Protein AF-A0A346RVE8-F1 (afdb_monomer_lite)

Structure (mmCIF, N/CA/C/O backbone):
data_AF-A0A346RVE8-F1
#
_entry.id   AF-A0A346RVE8-F1
#
loop_
_atom_site.group_PDB
_atom_site.id
_atom_site.type_symbol
_atom_site.label_atom_id
_atom_site.label_alt_id
_atom_site.label_comp_id
_atom_site.label_asym_id
_atom_site.label_entity_id
_atom_site.label_seq_id
_atom_site.pdbx_PDB_ins_code
_atom_site.Cartn_x
_atom_site.Cartn_y
_atom_site.Cartn_z
_atom_site.occupancy
_atom_site.B_iso_or_equiv
_atom_site.auth_seq_id
_atom_site.auth_comp_id
_atom_site.auth_asym_id
_atom_site.auth_atom_id
_atom_site.pdbx_PDB_model_num
ATOM 1 N N . ILE A 1 1 ? -4.222 9.830 6.815 1.00 96.38 1 ILE A N 1
ATOM 2 C CA . ILE A 1 1 ? -3.039 10.549 6.263 1.00 96.38 1 ILE A CA 1
ATOM 3 C C . ILE A 1 1 ? -2.411 9.680 5.184 1.00 96.38 1 ILE A C 1
ATOM 5 O O . ILE A 1 1 ? -2.270 8.483 5.413 1.00 96.38 1 ILE A O 1
ATOM 9 N N . VAL A 1 2 ? -2.040 10.264 4.042 1.00 97.62 2 VAL A N 1
ATOM 10 C CA . VAL A 1 2 ? -1.324 9.573 2.958 1.00 97.62 2 VAL A CA 1
ATOM 11 C C . VAL A 1 2 ? 0.039 10.237 2.779 1.00 97.62 2 VAL A C 1
ATOM 13 O O . VAL A 1 2 ? 0.111 11.430 2.497 1.00 97.62 2 VAL A O 1
ATOM 16 N N . GLY A 1 3 ? 1.104 9.477 3.016 1.00 97.69 3 GLY A N 1
ATOM 17 C CA . GLY A 1 3 ? 2.486 9.940 2.959 1.00 97.69 3 GLY A CA 1
ATOM 18 C C . GLY A 1 3 ? 3.046 10.019 1.541 1.00 97.69 3 GLY A C 1
ATOM 19 O O . GLY A 1 3 ? 2.399 9.641 0.561 1.00 97.69 3 GLY A O 1
ATOM 20 N N . GLU A 1 4 ? 4.276 10.511 1.430 1.00 98.00 4 GLU A N 1
ATOM 21 C CA . GLU A 1 4 ? 4.933 10.764 0.146 1.00 98.00 4 GLU A CA 1
ATOM 22 C C . GLU A 1 4 ? 5.102 9.498 -0.705 1.00 98.00 4 GLU A C 1
ATOM 24 O O . GLU A 1 4 ? 5.371 8.412 -0.195 1.00 98.00 4 GLU A O 1
ATOM 29 N N . ARG A 1 5 ? 4.951 9.637 -2.028 1.00 97.81 5 ARG A N 1
ATOM 30 C CA . ARG A 1 5 ? 5.123 8.541 -3.004 1.00 97.81 5 ARG A CA 1
ATOM 31 C C . ARG A 1 5 ? 4.244 7.309 -2.733 1.00 97.81 5 ARG A C 1
ATOM 33 O O . ARG A 1 5 ? 4.528 6.218 -3.223 1.00 97.81 5 ARG A O 1
ATOM 40 N N . SER A 1 6 ? 3.169 7.469 -1.960 1.00 97.44 6 SER A N 1
ATOM 41 C CA . SER A 1 6 ? 2.174 6.419 -1.742 1.00 97.44 6 SER A CA 1
ATOM 42 C C . SER A 1 6 ? 1.542 5.990 -3.062 1.00 97.44 6 SER A C 1
ATOM 44 O O . SER A 1 6 ? 1.093 6.826 -3.845 1.00 97.44 6 SER A O 1
ATOM 46 N N . ARG A 1 7 ? 1.453 4.676 -3.277 1.00 97.31 7 ARG A N 1
ATOM 47 C CA . ARG A 1 7 ? 0.735 4.074 -4.402 1.00 97.31 7 ARG A CA 1
ATOM 48 C C . ARG A 1 7 ? -0.503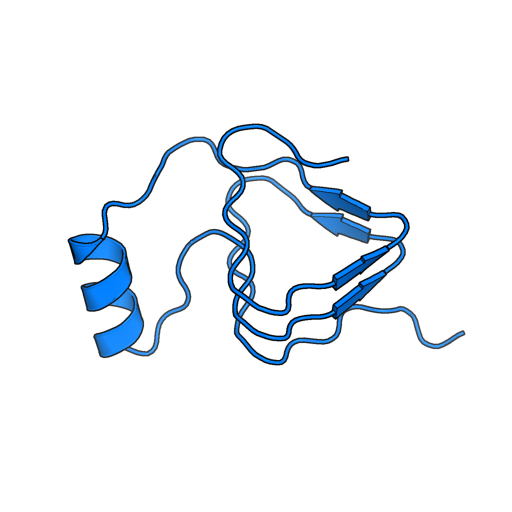 3.345 -3.891 1.00 97.31 7 ARG A C 1
ATOM 50 O O . ARG A 1 7 ? -0.397 2.454 -3.050 1.00 97.31 7 ARG A O 1
ATOM 57 N N . LEU A 1 8 ? -1.660 3.729 -4.413 1.00 97.69 8 LEU A N 1
ATOM 58 C CA . LEU A 1 8 ? -2.972 3.171 -4.091 1.00 97.69 8 LEU A CA 1
ATOM 59 C C . LEU A 1 8 ? -3.625 2.779 -5.417 1.00 97.69 8 LEU A C 1
ATOM 61 O O . LEU A 1 8 ? -3.711 3.611 -6.318 1.00 97.69 8 LEU A O 1
ATOM 65 N N . ASP A 1 9 ? -4.017 1.518 -5.567 1.00 97.56 9 ASP A N 1
ATOM 66 C CA . ASP A 1 9 ? -4.719 1.053 -6.766 1.00 97.56 9 ASP A CA 1
ATOM 67 C C . ASP A 1 9 ? -6.234 1.323 -6.659 1.00 97.56 9 ASP A C 1
ATOM 69 O O . ASP A 1 9 ? -6.741 1.804 -5.641 1.00 97.56 9 ASP A O 1
ATOM 73 N N . TYR A 1 10 ? -6.975 1.027 -7.725 1.00 97.94 10 TYR A N 1
ATOM 74 C CA . TYR A 1 10 ? -8.413 1.280 -7.774 1.00 97.9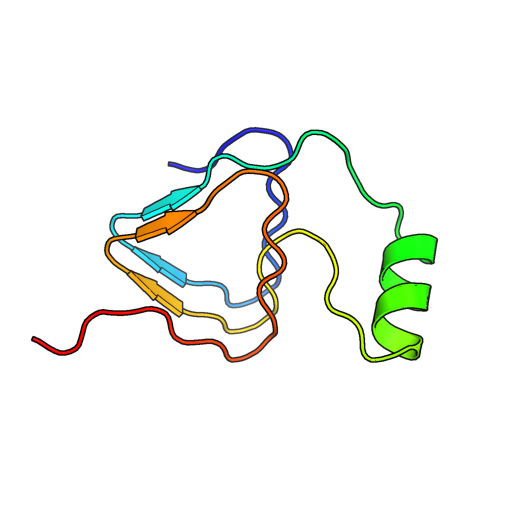4 10 TYR A CA 1
ATOM 75 C C . TYR A 1 10 ? -9.183 0.506 -6.691 1.00 97.94 10 TYR A C 1
ATOM 77 O O . TYR A 1 10 ? -8.889 -0.659 -6.409 1.00 97.94 10 TYR A O 1
ATOM 85 N N . GLY A 1 11 ? -10.195 1.153 -6.106 1.00 98.06 11 GLY A N 1
ATOM 86 C CA . GLY A 1 11 ? -11.076 0.544 -5.105 1.00 98.06 11 GLY A CA 1
ATOM 87 C C . GLY A 1 11 ? -10.469 0.408 -3.706 1.00 98.06 11 GLY A C 1
ATOM 88 O O . GLY A 1 11 ? -11.051 -0.269 -2.866 1.00 98.06 11 GLY A O 1
ATOM 89 N N . VAL A 1 12 ? -9.307 1.014 -3.438 1.00 98.44 12 VAL A N 1
ATOM 90 C CA . VAL A 1 12 ? -8.726 1.021 -2.089 1.00 98.44 12 VAL A CA 1
ATOM 91 C C . VAL A 1 12 ? -9.528 1.928 -1.155 1.00 98.44 12 VAL A C 1
ATOM 93 O O . VAL A 1 12 ? -9.760 3.099 -1.452 1.00 98.44 12 VAL A O 1
ATOM 96 N N . GLU A 1 13 ? -9.883 1.398 0.013 1.00 98.19 13 GLU A N 1
ATOM 97 C CA . GLU A 1 13 ? -10.551 2.125 1.092 1.00 98.19 13 GLU A CA 1
ATOM 98 C C . GLU A 1 13 ? -9.611 2.220 2.302 1.00 98.19 13 GLU A C 1
ATOM 100 O O . GLU A 1 13 ? -9.260 1.206 2.909 1.00 98.19 13 GLU A O 1
ATOM 105 N N . LEU A 1 14 ? -9.205 3.441 2.664 1.00 97.62 14 LEU A N 1
ATOM 106 C CA . LEU A 1 14 ? -8.427 3.717 3.874 1.00 97.62 14 LEU A CA 1
ATOM 107 C C . LEU A 1 14 ? -9.278 4.522 4.859 1.00 97.62 14 LEU A C 1
ATOM 109 O O . LEU A 1 14 ? -9.622 5.671 4.584 1.00 97.62 14 LEU A O 1
ATOM 113 N N . GLN A 1 15 ? -9.569 3.948 6.023 1.00 97.56 15 GLN A N 1
ATOM 114 C CA . GLN A 1 15 ? -10.314 4.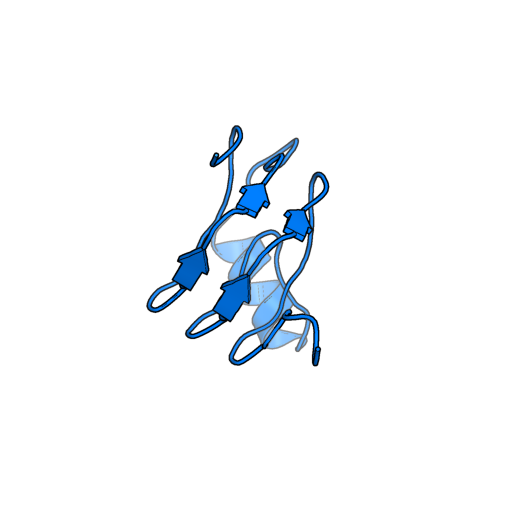606 7.096 1.00 97.56 15 GLN A CA 1
ATOM 115 C C . GLN A 1 15 ? -9.440 4.726 8.346 1.00 97.56 15 GLN A C 1
ATOM 117 O O . GLN A 1 15 ? -8.794 3.758 8.742 1.00 97.56 15 GLN A O 1
ATOM 122 N N . ASP A 1 16 ? -9.396 5.907 8.969 1.00 97.25 16 ASP A N 1
ATOM 123 C CA . ASP A 1 16 ? -8.653 6.142 10.221 1.00 97.25 16 ASP A CA 1
ATOM 124 C C . ASP A 1 16 ? -7.214 5.591 10.171 1.00 97.25 16 ASP A C 1
ATOM 126 O O . ASP A 1 16 ? -6.729 4.939 11.090 1.00 97.25 16 ASP A O 1
ATOM 130 N N . THR A 1 17 ? -6.555 5.774 9.022 1.00 97.31 17 THR A N 1
ATOM 131 C CA . THR A 1 17 ? -5.284 5.119 8.691 1.00 97.31 17 THR A CA 1
ATOM 132 C C . THR A 1 17 ? -4.211 6.149 8.349 1.00 97.31 17 THR A C 1
ATOM 134 O O . THR A 1 17 ? -4.467 7.166 7.687 1.00 97.31 17 THR A O 1
ATOM 137 N N . VAL A 1 18 ? -2.982 5.877 8.790 1.00 98.06 18 VAL A N 1
ATOM 138 C CA . VAL A 1 18 ? -1.779 6.635 8.427 1.00 98.06 18 VAL A CA 1
ATOM 139 C C . VAL A 1 18 ? -0.907 5.759 7.541 1.00 98.06 18 VAL A C 1
ATOM 141 O O . VAL A 1 18 ? -0.367 4.763 8.002 1.00 98.06 18 VAL A O 1
ATOM 144 N N . MET A 1 19 ? -0.739 6.135 6.277 1.00 98.00 19 MET A N 1
ATOM 145 C CA . MET A 1 19 ? 0.231 5.502 5.385 1.00 98.00 19 MET A CA 1
ATOM 146 C C . MET A 1 19 ? 1.485 6.362 5.306 1.00 98.00 19 MET A C 1
ATOM 148 O O . MET A 1 19 ? 1.394 7.530 4.944 1.00 98.00 19 MET A O 1
ATOM 152 N N . MET A 1 20 ? 2.650 5.797 5.624 1.00 98.25 20 MET A N 1
ATOM 153 C CA . MET A 1 20 ? 3.924 6.522 5.578 1.00 98.25 20 MET A CA 1
ATOM 154 C C . MET A 1 20 ? 4.409 6.788 4.148 1.00 98.25 20 MET A C 1
ATOM 156 O O . MET A 1 20 ? 5.094 7.782 3.921 1.00 98.25 20 MET A O 1
ATOM 160 N N . GLY A 1 21 ? 4.041 5.931 3.191 1.00 97.75 21 GLY A N 1
ATOM 161 C CA . GLY A 1 21 ? 4.382 6.088 1.777 1.00 97.75 21 GLY A CA 1
ATOM 162 C C . GLY A 1 21 ? 5.576 5.245 1.335 1.00 97.75 21 GLY A C 1
ATOM 163 O O . GLY A 1 21 ? 5.714 4.098 1.765 1.00 97.75 21 GLY A O 1
ATOM 164 N N . ALA A 1 22 ? 6.411 5.778 0.447 1.00 98.25 22 ALA A N 1
ATOM 165 C CA . ALA A 1 22 ? 7.553 5.061 -0.117 1.00 98.25 22 ALA A CA 1
ATOM 166 C C . ALA A 1 22 ? 8.791 5.952 -0.295 1.00 98.25 22 ALA A C 1
ATOM 168 O O . ALA A 1 22 ? 8.705 7.163 -0.518 1.00 98.25 22 ALA A O 1
ATOM 169 N N . ASP A 1 23 ? 9.963 5.325 -0.234 1.00 98.00 23 ASP A N 1
ATOM 170 C CA . ASP A 1 23 ? 11.243 6.001 -0.466 1.00 98.00 23 ASP A CA 1
ATOM 171 C C . ASP A 1 23 ? 11.520 6.216 -1.961 1.00 98.00 23 ASP A C 1
ATOM 173 O O . ASP A 1 23 ? 12.251 7.130 -2.334 1.00 98.00 23 ASP A O 1
ATOM 177 N N . TYR A 1 24 ? 10.901 5.412 -2.828 1.00 98.06 24 TYR A N 1
ATOM 178 C CA . TYR A 1 24 ? 11.076 5.466 -4.276 1.00 98.06 24 TYR A CA 1
ATOM 179 C C . TYR A 1 24 ? 9.803 5.045 -5.015 1.00 98.06 24 TYR A C 1
ATOM 181 O O . TYR A 1 24 ? 8.951 4.335 -4.478 1.00 98.06 24 TYR A O 1
ATOM 189 N N . TYR A 1 25 ? 9.685 5.488 -6.267 1.00 97.50 25 TYR A N 1
ATOM 190 C CA . TYR A 1 25 ? 8.676 4.986 -7.194 1.00 97.50 25 TYR A CA 1
ATOM 191 C C . TYR A 1 25 ? 9.186 3.728 -7.887 1.00 97.50 25 TYR A C 1
ATOM 193 O O . TYR A 1 25 ? 10.374 3.617 -8.180 1.00 97.50 25 TYR A O 1
ATOM 201 N N . GLN A 1 26 ? 8.271 2.811 -8.180 1.00 97.25 26 GLN A N 1
ATOM 202 C CA . GLN A 1 26 ? 8.524 1.740 -9.135 1.00 97.25 26 GLN A CA 1
ATOM 203 C C . GLN A 1 26 ? 8.010 2.175 -10.502 1.00 97.25 26 GLN A C 1
ATOM 205 O O . GLN A 1 26 ? 6.923 2.746 -10.608 1.00 97.25 26 GLN A O 1
ATOM 210 N N . THR A 1 27 ? 8.791 1.899 -11.535 1.00 97.50 27 THR A N 1
ATOM 211 C CA . THR A 1 27 ? 8.387 2.100 -12.925 1.00 97.50 27 THR A CA 1
ATOM 212 C C . THR A 1 27 ? 7.278 1.120 -13.313 1.00 97.50 27 THR A C 1
ATOM 214 O O . THR A 1 27 ? 7.096 0.066 -12.696 1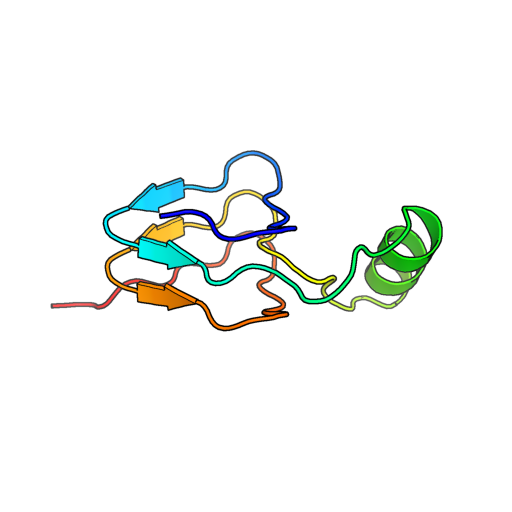.00 97.50 27 THR A O 1
ATOM 217 N N . GLU A 1 28 ? 6.527 1.443 -14.364 1.00 95.25 28 GLU A N 1
ATOM 218 C CA . GLU A 1 28 ? 5.460 0.565 -14.856 1.00 95.25 28 GLU A CA 1
ATOM 219 C C . GLU A 1 28 ? 5.988 -0.805 -15.304 1.00 95.25 28 GLU A C 1
ATOM 221 O O . GLU A 1 28 ? 5.334 -1.818 -15.062 1.00 95.25 28 GLU A O 1
ATOM 226 N N . SER A 1 29 ? 7.189 -0.856 -15.892 1.00 97.75 29 SER A N 1
ATOM 227 C CA . SER A 1 29 ? 7.830 -2.108 -16.309 1.00 97.75 29 SER A CA 1
ATOM 228 C C . SER A 1 29 ? 8.222 -2.984 -15.117 1.00 97.75 29 SER A C 1
ATOM 230 O O . SER A 1 29 ? 7.979 -4.189 -15.146 1.00 97.75 29 SER A O 1
ATOM 232 N N . GLU A 1 30 ? 8.758 -2.403 -14.040 1.00 97.81 30 GLU A N 1
ATOM 233 C CA . GLU A 1 30 ? 9.058 -3.131 -12.799 1.00 97.81 30 GLU A CA 1
ATOM 234 C C . GLU A 1 30 ? 7.784 -3.665 -12.141 1.00 97.81 30 GLU A C 1
ATOM 236 O O . GLU A 1 30 ? 7.743 -4.815 -11.704 1.00 97.81 30 GLU A O 1
ATOM 241 N N . ILE A 1 31 ? 6.726 -2.848 -12.096 1.00 96.88 31 ILE A N 1
ATOM 242 C CA . ILE A 1 31 ? 5.415 -3.264 -11.585 1.00 96.88 31 ILE A CA 1
ATOM 243 C C . ILE A 1 31 ? 4.878 -4.436 -12.414 1.00 96.88 31 ILE A C 1
ATOM 245 O O . ILE A 1 31 ? 4.457 -5.440 -11.840 1.00 96.88 31 ILE A O 1
ATOM 249 N N . ALA A 1 32 ? 4.916 -4.336 -13.745 1.00 96.25 32 ALA A N 1
ATOM 250 C CA . ALA A 1 32 ? 4.446 -5.384 -14.646 1.00 96.25 32 ALA A CA 1
ATOM 251 C C . ALA A 1 32 ? 5.246 -6.686 -14.486 1.00 96.25 32 ALA A C 1
ATOM 253 O O . ALA A 1 32 ? 4.640 -7.752 -14.396 1.00 96.25 32 ALA A O 1
ATOM 254 N N . SER A 1 33 ? 6.579 -6.605 -14.377 1.00 98.00 33 SER A N 1
ATOM 255 C CA . SER A 1 33 ? 7.440 -7.774 -14.144 1.00 98.00 33 SER A CA 1
ATOM 256 C C . SER A 1 33 ? 7.104 -8.456 -12.821 1.00 98.00 33 SER A C 1
ATOM 258 O O . SER A 1 33 ? 6.882 -9.663 -12.784 1.00 98.00 33 SER A O 1
ATOM 260 N N . LEU A 1 34 ? 6.975 -7.682 -11.736 1.00 97.31 34 LEU A N 1
ATOM 261 C CA . LEU A 1 34 ? 6.617 -8.228 -10.426 1.00 97.31 34 LEU A CA 1
ATOM 262 C C . LEU A 1 34 ? 5.264 -8.936 -10.461 1.00 97.31 34 LEU A C 1
ATOM 264 O O . LEU A 1 34 ? 5.145 -10.039 -9.937 1.00 97.31 34 LEU A O 1
ATOM 268 N N . LEU A 1 35 ? 4.261 -8.332 -11.096 1.00 95.50 35 LEU A N 1
ATOM 269 C CA . LEU A 1 35 ? 2.939 -8.940 -11.220 1.00 95.50 35 LEU A CA 1
ATOM 270 C C . LEU A 1 35 ? 2.967 -10.211 -12.081 1.00 95.50 35 LEU A C 1
ATOM 272 O O . LEU A 1 35 ? 2.311 -11.187 -11.718 1.00 95.50 35 LEU A O 1
ATOM 276 N N . ALA A 1 36 ? 3.739 -10.231 -13.173 1.00 96.75 36 ALA A N 1
ATOM 277 C CA . ALA A 1 36 ? 3.926 -11.417 -14.013 1.00 96.75 36 ALA A CA 1
ATOM 278 C C . ALA A 1 36 ? 4.603 -12.570 -13.250 1.00 96.75 36 ALA A C 1
ATOM 280 O O . ALA A 1 36 ? 4.273 -13.734 -13.459 1.00 96.75 36 ALA A O 1
ATOM 281 N N . GLU A 1 37 ? 5.493 -12.244 -12.311 1.00 97.44 37 GLU A N 1
ATOM 282 C CA . GLU A 1 37 ? 6.126 -13.192 -11.386 1.00 97.44 37 GLU A CA 1
ATOM 283 C C . GLU A 1 37 ? 5.231 -13.579 -10.190 1.00 97.44 37 GLU A C 1
ATOM 285 O O . GLU A 1 37 ? 5.664 -14.321 -9.308 1.00 97.44 37 GLU A O 1
ATOM 290 N N . GLY A 1 38 ? 4.001 -13.061 -10.107 1.00 95.12 38 GLY A N 1
ATOM 291 C CA . GLY A 1 38 ? 3.090 -13.300 -8.982 1.00 95.12 38 GLY A CA 1
ATOM 292 C C . GLY A 1 38 ? 3.475 -12.574 -7.686 1.00 95.12 38 GLY A C 1
ATOM 293 O O . GLY A 1 38 ? 2.959 -12.898 -6.617 1.00 95.12 38 GLY A O 1
ATOM 294 N N . LYS A 1 39 ? 4.376 -11.590 -7.754 1.00 97.62 39 LYS A N 1
ATOM 295 C CA . LYS A 1 39 ? 4.808 -10.757 -6.624 1.00 97.62 39 LYS A CA 1
ATOM 296 C C . LYS A 1 39 ? 3.933 -9.511 -6.485 1.00 97.62 39 LYS A C 1
ATOM 298 O O . LYS A 1 39 ? 3.273 -9.060 -7.418 1.00 97.62 39 LYS A O 1
ATOM 303 N N . VAL A 1 40 ? 3.965 -8.916 -5.294 1.00 97.88 40 VAL A N 1
ATOM 304 C CA . VAL A 1 40 ? 3.213 -7.697 -4.966 1.00 97.88 40 VAL A CA 1
ATOM 305 C C . VAL A 1 40 ? 4.131 -6.469 -5.080 1.00 97.88 40 VAL A C 1
ATOM 307 O O . VAL A 1 40 ? 5.176 -6.436 -4.420 1.00 97.88 40 VAL A O 1
ATOM 310 N N . PRO A 1 41 ? 3.784 -5.458 -5.897 1.00 98.00 41 PRO A N 1
ATOM 311 C CA . PRO A 1 41 ? 4.509 -4.189 -5.939 1.00 98.00 41 PRO A CA 1
ATOM 312 C C . PRO A 1 41 ? 4.295 -3.352 -4.667 1.00 98.00 41 PRO A C 1
ATOM 314 O O . PRO A 1 41 ? 3.386 -3.607 -3.881 1.00 98.00 41 PRO A O 1
ATOM 317 N N . ILE A 1 42 ? 5.119 -2.324 -4.471 1.00 98.25 42 ILE A N 1
ATOM 318 C CA . ILE A 1 42 ? 4.968 -1.337 -3.398 1.00 98.25 42 ILE A CA 1
ATOM 319 C C . ILE A 1 42 ? 3.626 -0.611 -3.546 1.00 98.25 42 ILE A C 1
ATOM 321 O O . ILE A 1 42 ? 3.172 -0.289 -4.652 1.00 98.25 42 ILE A O 1
ATOM 325 N N . GLY A 1 43 ? 2.999 -0.356 -2.402 1.00 98.06 43 GLY A N 1
ATOM 326 C CA . GLY A 1 43 ? 1.696 0.269 -2.271 1.00 98.06 43 GLY A CA 1
ATOM 327 C C . GLY A 1 43 ? 0.601 -0.710 -1.863 1.00 98.06 43 GLY A C 1
ATOM 328 O O . GLY A 1 43 ? 0.856 -1.788 -1.320 1.00 98.06 43 GLY A O 1
ATOM 329 N N . ILE A 1 44 ? -0.634 -0.288 -2.114 1.00 98.50 44 ILE A N 1
ATOM 330 C CA . ILE A 1 44 ? -1.853 -1.013 -1.764 1.00 98.50 44 ILE A CA 1
ATOM 331 C C . ILE A 1 44 ? -2.543 -1.473 -3.048 1.00 98.50 44 ILE A C 1
ATOM 333 O O . ILE A 1 44 ? -2.873 -0.650 -3.904 1.00 98.50 44 ILE A O 1
ATOM 337 N N . GLY A 1 45 ? -2.730 -2.784 -3.190 1.00 98.25 45 GLY A N 1
ATOM 338 C CA . GLY A 1 45 ? -3.391 -3.400 -4.335 1.00 98.25 45 GLY A CA 1
ATOM 339 C C . GLY A 1 45 ? -4.901 -3.157 -4.373 1.00 98.25 45 GLY A C 1
ATOM 340 O O . GLY A 1 45 ? -5.499 -2.678 -3.413 1.00 98.25 45 GLY A O 1
ATOM 341 N N . ARG A 1 46 ? -5.512 -3.498 -5.512 1.00 98.25 46 ARG A N 1
ATOM 342 C CA . ARG A 1 46 ? -6.926 -3.210 -5.813 1.00 98.25 46 ARG A CA 1
ATOM 343 C C . ARG A 1 46 ? -7.890 -3.755 -4.771 1.00 98.25 46 ARG A C 1
ATOM 345 O O . ARG A 1 46 ? -7.665 -4.845 -4.251 1.00 98.25 46 ARG A O 1
ATOM 352 N N . ASN A 1 47 ? -8.988 -3.031 -4.557 1.00 98.44 47 ASN A N 1
ATOM 353 C CA . ASN A 1 47 ? -10.115 -3.444 -3.710 1.00 98.44 47 ASN A CA 1
ATOM 354 C C . ASN A 1 47 ? -9.725 -3.797 -2.260 1.00 98.44 47 ASN A C 1
ATOM 356 O O . ASN A 1 47 ? -10.411 -4.559 -1.583 1.00 98.44 47 ASN A O 1
ATOM 360 N N . THR A 1 48 ? -8.604 -3.265 -1.778 1.00 98.56 48 THR A N 1
ATOM 361 C CA . THR A 1 48 ? -8.120 -3.514 -0.419 1.00 98.56 48 THR A CA 1
ATOM 362 C C . THR A 1 48 ? -8.730 -2.521 0.565 1.00 98.56 48 THR A C 1
ATOM 364 O O . THR A 1 48 ? -8.791 -1.321 0.296 1.00 98.56 48 THR A O 1
ATOM 367 N N . LYS A 1 49 ? -9.144 -3.017 1.733 1.00 98.31 49 LYS A N 1
ATOM 368 C CA . LYS A 1 49 ? -9.767 -2.223 2.800 1.00 98.31 49 LYS A CA 1
ATOM 369 C C . LYS A 1 49 ? -8.890 -2.226 4.041 1.00 98.31 49 LYS A C 1
ATOM 371 O O . LYS A 1 49 ? -8.555 -3.289 4.561 1.00 98.31 49 LYS A O 1
ATOM 376 N N . ILE A 1 50 ? -8.520 -1.045 4.524 1.00 98.12 50 ILE A N 1
ATOM 377 C CA . ILE A 1 50 ? -7.650 -0.889 5.691 1.00 98.12 50 ILE A CA 1
ATOM 378 C C . ILE A 1 50 ? -8.282 0.102 6.660 1.00 98.12 50 ILE A C 1
ATOM 380 O O . ILE A 1 50 ? -8.634 1.220 6.279 1.00 98.12 50 ILE A O 1
ATOM 384 N N . LYS A 1 51 ? -8.413 -0.313 7.921 1.00 97.94 51 LYS A N 1
ATOM 385 C CA . LYS A 1 51 ? -9.011 0.490 8.984 1.00 97.94 51 LYS A CA 1
ATOM 386 C C . LYS A 1 51 ? -8.144 0.495 10.238 1.00 97.94 51 LYS A C 1
ATOM 388 O O . LYS A 1 51 ? -7.665 -0.560 10.645 1.00 97.94 51 LYS A O 1
ATOM 393 N N . ASN A 1 52 ? -8.025 1.661 10.881 1.00 96.44 52 ASN A N 1
ATOM 394 C CA . ASN A 1 52 ? -7.360 1.833 12.180 1.00 96.44 52 ASN A CA 1
ATOM 395 C C . ASN A 1 52 ? -5.921 1.277 12.194 1.00 96.44 52 ASN A C 1
ATOM 397 O O . ASN A 1 52 ? -5.557 0.455 13.034 1.00 96.44 52 ASN A O 1
ATOM 401 N N . CYS A 1 53 ? -5.119 1.670 11.201 1.00 95.75 53 CYS A N 1
ATOM 402 C CA . CYS A 1 53 ? -3.798 1.093 10.959 1.00 95.75 53 CYS A CA 1
ATOM 403 C C . CYS A 1 53 ? -2.731 2.168 10.686 1.00 95.75 53 CYS A C 1
ATOM 405 O O . CYS A 1 53 ? -3.017 3.234 10.135 1.00 95.75 53 CYS A O 1
ATOM 407 N N . ILE A 1 54 ? -1.476 1.861 11.026 1.00 97.62 54 ILE A N 1
ATOM 408 C CA . ILE A 1 54 ? -0.299 2.598 10.553 1.00 97.62 54 ILE A CA 1
ATOM 409 C C . ILE A 1 54 ? 0.443 1.703 9.558 1.00 97.62 54 ILE A C 1
ATOM 411 O O . ILE A 1 54 ? 0.967 0.652 9.922 1.00 97.62 54 ILE A O 1
ATOM 415 N N . ILE A 1 55 ? 0.495 2.126 8.297 1.00 98.00 55 ILE A N 1
ATOM 416 C CA . ILE A 1 55 ? 1.179 1.421 7.212 1.00 98.00 55 ILE A CA 1
ATOM 417 C C . ILE A 1 55 ? 2.584 2.010 7.063 1.00 98.00 55 ILE A C 1
ATOM 419 O O . ILE A 1 55 ? 2.736 3.197 6.764 1.00 98.00 55 ILE A O 1
ATOM 423 N N . GLY A 1 56 ? 3.606 1.176 7.261 1.00 98.19 56 GLY A N 1
ATOM 424 C CA . GLY A 1 56 ? 5.015 1.564 7.158 1.00 98.19 56 GLY A CA 1
ATOM 425 C C . GLY A 1 56 ? 5.469 1.934 5.741 1.00 98.19 56 GLY A C 1
ATOM 426 O O . GLY A 1 56 ? 4.749 1.738 4.757 1.00 98.19 56 GLY A O 1
ATOM 427 N N . LYS A 1 57 ? 6.694 2.463 5.635 1.00 98.00 57 LYS A N 1
ATOM 428 C CA . LYS A 1 57 ? 7.308 2.777 4.339 1.00 98.00 57 LYS A CA 1
ATOM 429 C C . LYS A 1 57 ? 7.506 1.519 3.493 1.00 98.00 57 LYS A C 1
ATOM 431 O O . LYS A 1 57 ? 7.861 0.463 4.011 1.00 98.00 57 LYS A O 1
ATOM 436 N N . ASN A 1 58 ? 7.314 1.655 2.181 1.00 97.81 58 ASN A N 1
ATOM 437 C CA . ASN A 1 58 ? 7.544 0.605 1.179 1.00 97.81 58 ASN A CA 1
ATOM 438 C C . ASN A 1 58 ? 6.691 -0.665 1.377 1.00 97.81 58 ASN A C 1
ATOM 440 O O . ASN A 1 58 ? 7.062 -1.741 0.901 1.00 97.81 58 ASN A O 1
ATOM 444 N N . ALA A 1 59 ? 5.553 -0.555 2.072 1.00 98.19 59 ALA A N 1
ATOM 445 C CA . ALA A 1 59 ? 4.633 -1.671 2.268 1.00 98.19 59 ALA A CA 1
ATOM 446 C C . ALA A 1 59 ? 4.156 -2.244 0.922 1.00 98.19 59 ALA A C 1
ATOM 448 O O . ALA A 1 59 ? 3.932 -1.501 -0.031 1.00 98.19 59 ALA A O 1
ATOM 449 N N . LYS A 1 60 ? 3.997 -3.569 0.859 1.00 98.25 60 LYS A N 1
ATOM 450 C CA . LYS A 1 60 ? 3.538 -4.318 -0.320 1.00 98.25 60 LYS A CA 1
ATOM 451 C C . LYS A 1 60 ? 2.276 -5.082 0.051 1.00 98.25 60 LYS A C 1
ATOM 453 O O . LYS A 1 60 ? 2.353 -6.208 0.537 1.00 98.25 60 LYS A O 1
ATOM 458 N N . ILE A 1 61 ? 1.121 -4.448 -0.119 1.00 98.25 61 ILE A N 1
ATOM 459 C CA . ILE A 1 61 ? -0.175 -5.030 0.238 1.00 98.25 61 ILE A CA 1
ATOM 460 C C . ILE A 1 61 ? -0.885 -5.457 -1.046 1.00 98.25 61 ILE A C 1
ATOM 462 O O . ILE A 1 61 ? -1.010 -4.675 -1.985 1.00 98.25 61 ILE A O 1
ATOM 466 N N . GLY A 1 62 ? -1.304 -6.724 -1.101 1.00 98.31 62 GLY A N 1
ATOM 467 C CA . GLY A 1 62 ? -1.932 -7.326 -2.278 1.00 98.31 62 GLY A CA 1
ATOM 468 C C . GLY A 1 62 ? -3.313 -6.752 -2.612 1.00 98.31 62 GLY A C 1
ATOM 469 O O . GLY A 1 62 ? -3.795 -5.818 -1.970 1.00 98.31 62 GLY A O 1
ATOM 470 N N . LYS A 1 63 ? -3.949 -7.325 -3.639 1.00 97.94 63 LYS A N 1
ATOM 471 C CA . LYS A 1 63 ? -5.358 -7.061 -3.972 1.00 97.94 63 LYS A CA 1
ATOM 472 C C . LYS A 1 63 ? -6.295 -7.831 -3.038 1.00 97.94 63 LYS A C 1
ATOM 474 O O . LYS A 1 63 ? -5.921 -8.913 -2.590 1.00 97.94 63 LYS A O 1
ATOM 479 N N . GLU A 1 64 ? -7.501 -7.310 -2.823 1.00 98.12 64 GLU A N 1
ATOM 480 C CA . GLU A 1 64 ? -8.566 -7.943 -2.022 1.00 98.12 64 GLU A CA 1
ATOM 481 C C . GLU A 1 64 ? -8.149 -8.231 -0.564 1.00 98.12 64 GLU A C 1
ATOM 483 O O . GLU A 1 64 ? -8.622 -9.178 0.065 1.00 98.12 64 GLU A O 1
ATOM 488 N N . VAL A 1 65 ? -7.222 -7.441 -0.013 1.00 98.12 65 VAL A N 1
ATOM 489 C CA . VAL A 1 65 ? -6.778 -7.594 1.377 1.00 98.12 65 VAL A CA 1
ATOM 490 C C . VAL A 1 65 ? -7.715 -6.811 2.296 1.00 98.12 65 VAL A C 1
ATOM 492 O O . VAL A 1 65 ? -8.128 -5.697 1.983 1.00 98.12 65 VAL A O 1
ATOM 495 N N . VAL A 1 66 ? -8.017 -7.368 3.468 1.00 97.88 66 VAL A N 1
ATOM 496 C CA . VAL A 1 66 ? -8.733 -6.658 4.533 1.00 97.88 66 VAL A CA 1
ATOM 497 C C . VAL A 1 66 ? -7.849 -6.610 5.772 1.00 97.88 66 VAL A C 1
ATOM 499 O O . VAL A 1 66 ? -7.540 -7.646 6.356 1.00 97.88 66 VAL A O 1
ATOM 502 N N . ILE A 1 67 ? -7.444 -5.404 6.172 1.00 97.00 67 ILE A N 1
ATOM 503 C CA . ILE A 1 67 ? -6.725 -5.148 7.424 1.00 97.00 67 ILE A CA 1
ATOM 504 C C . ILE A 1 67 ? -7.657 -4.354 8.329 1.00 97.00 67 ILE A C 1
ATOM 506 O O . ILE A 1 67 ? -7.818 -3.142 8.188 1.00 97.00 67 ILE A O 1
ATOM 510 N N . ALA A 1 68 ? -8.287 -5.059 9.254 1.00 95.12 68 ALA A N 1
ATOM 511 C CA . ALA A 1 68 ? -9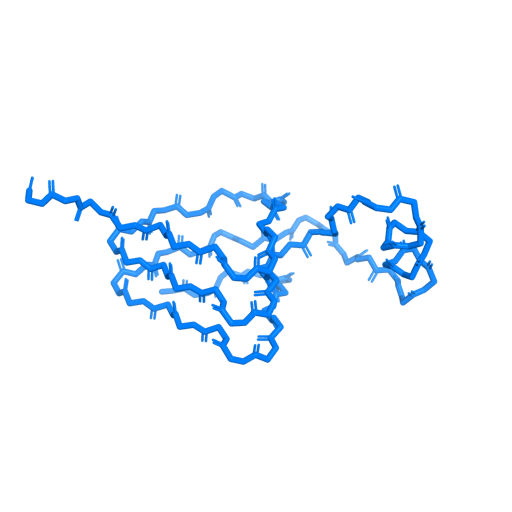.115 -4.478 10.292 1.00 95.12 68 ALA A CA 1
ATOM 512 C C . ALA A 1 68 ? -9.036 -5.376 11.525 1.00 95.12 68 ALA A C 1
ATOM 514 O O . ALA A 1 68 ? -8.959 -6.601 11.400 1.00 95.12 68 ALA A O 1
ATOM 515 N N . ASN A 1 69 ? -9.084 -4.775 12.709 1.00 86.56 69 ASN A N 1
ATOM 516 C CA . ASN A 1 69 ? -9.245 -5.544 13.934 1.00 86.56 69 ASN A CA 1
ATOM 517 C C . ASN A 1 69 ? -10.682 -6.071 14.014 1.00 86.56 69 ASN A C 1
ATOM 519 O O . ASN A 1 69 ? -11.635 -5.364 13.676 1.00 86.56 69 ASN A O 1
ATOM 523 N N . LYS A 1 70 ? -10.818 -7.324 14.448 1.00 73.88 70 LYS A N 1
ATOM 524 C CA . LYS A 1 70 ? -12.095 -7.891 14.872 1.00 73.88 70 LYS A CA 1
ATOM 525 C C . LYS A 1 70 ? -12.199 -7.640 16.369 1.00 73.88 70 LYS A C 1
ATOM 527 O O . LYS A 1 70 ? -11.462 -8.289 17.095 1.00 73.88 70 LYS A O 1
ATOM 532 N N . GLU A 1 71 ? -13.077 -6.709 16.736 1.00 56.94 71 GLU A N 1
ATOM 533 C CA . GLU A 1 7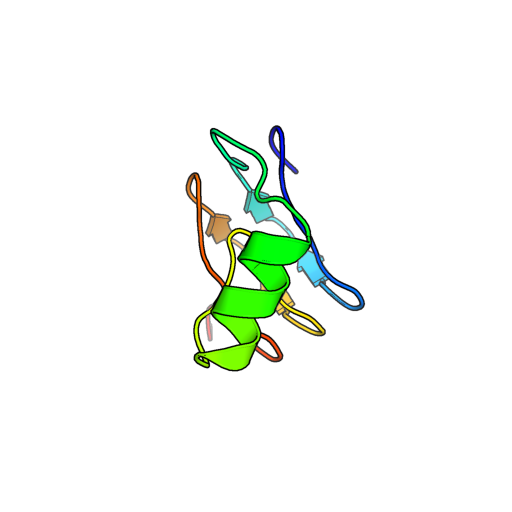1 ? -13.393 -6.284 18.113 1.00 56.94 71 GLU A CA 1
ATOM 534 C C . GLU A 1 71 ? -12.198 -5.769 18.936 1.00 56.94 71 GLU A C 1
ATOM 536 O O . GLU A 1 71 ? -11.311 -6.548 19.342 1.00 56.94 71 GLU A O 1
#

Foldseek 3Di:
DAAPQADDDEQEAEELEAENHEPDDDDPVRCVVCVVVVHFFFHAEANEYAYNYYHYYRDGHYHPHYHDDDD

Secondary structure (DSSP, 8-state):
-B-TT--B-TT-EEES-EE---SSPPPHHHHHHHHHTTPPPSEE-TT-EEES-EEPTT-EE-TT-EE----

pLDDT: mean 96.55, std 5.7, range [56.94, 98.56]

Organism: NCBI:txid208194

Radius of gyration: 11.98 Å; chains: 1; bounding box: 25×24×34 Å

InterPro domains:
  IPR011004 Trimeric LpxA-like superfamily [SSF51161] (1-69)
  IPR011831 Glucose-1-phosphate adenylyltransferase [PTHR43523] (1-71)

Sequence (71 aa):
IVGERSRLDYGVELQDTVMMGADYYQTESEIASLLAEGKVPIGIGRNTKIKNCIIGKNAKIGKEVVIANKE